Protein AF-A0A367LX26-F1 (afdb_monomer_lite)

Structure (mmCIF, N/CA/C/O backbone):
data_AF-A0A367LX26-F1
#
_entry.id   AF-A0A367LX26-F1
#
loop_
_atom_site.group_PDB
_atom_site.id
_atom_site.type_symbol
_atom_site.label_atom_id
_atom_site.label_alt_id
_atom_site.label_comp_id
_atom_site.label_asym_id
_atom_site.label_entity_id
_atom_site.label_seq_id
_atom_site.pdbx_PDB_ins_code
_atom_site.Cartn_x
_atom_site.Cartn_y
_atom_site.Cartn_z
_atom_site.occupancy
_atom_site.B_iso_or_equiv
_atom_site.auth_seq_id
_atom_site.auth_comp_id
_atom_site.auth_asym_id
_atom_site.auth_atom_id
_atom_site.pdbx_PDB_model_num
ATOM 1 N N . ASP A 1 1 ? -4.554 -6.585 19.953 1.00 86.75 1 ASP A N 1
ATOM 2 C CA . ASP A 1 1 ? -4.383 -7.611 18.907 1.00 86.75 1 ASP A CA 1
ATOM 3 C C . ASP A 1 1 ? -3.885 -6.996 17.617 1.00 86.75 1 ASP A C 1
ATOM 5 O O . ASP A 1 1 ? -4.141 -5.822 17.374 1.00 86.75 1 ASP A O 1
ATOM 9 N N . TYR A 1 2 ? -3.135 -7.759 16.825 1.00 92.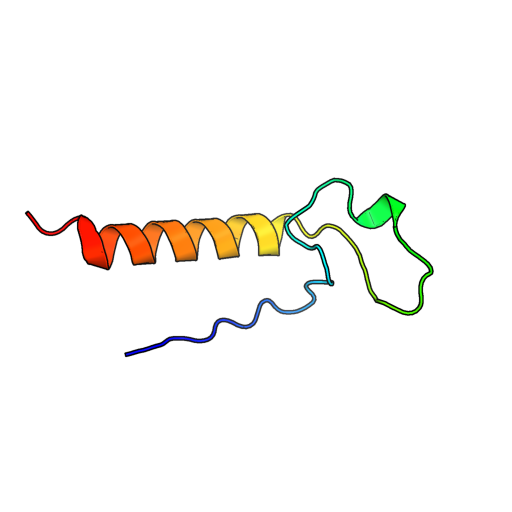12 2 TYR A N 1
ATOM 10 C CA . TYR A 1 2 ? -2.671 -7.346 15.501 1.00 92.12 2 TYR A CA 1
ATOM 11 C C . TYR A 1 2 ? -2.693 -8.541 14.543 1.00 92.12 2 TYR A C 1
ATOM 13 O O . TYR A 1 2 ? -2.591 -9.691 14.971 1.00 92.12 2 TYR A O 1
ATOM 21 N N . ARG A 1 3 ? -2.818 -8.263 13.242 1.00 94.94 3 ARG A N 1
ATOM 22 C CA . ARG A 1 3 ? -2.760 -9.253 12.161 1.00 94.94 3 ARG A CA 1
ATOM 23 C C . ARG A 1 3 ? -1.798 -8.762 11.089 1.00 94.94 3 ARG A C 1
ATOM 25 O O . ARG A 1 3 ? -1.871 -7.605 10.687 1.00 94.94 3 ARG A O 1
ATOM 32 N N . VAL A 1 4 ? -0.940 -9.653 10.608 1.00 96.56 4 VAL A N 1
ATOM 33 C CA . VAL A 1 4 ? -0.106 -9.423 9.424 1.00 96.56 4 VAL A CA 1
ATOM 34 C C . VAL A 1 4 ? -0.696 -10.236 8.279 1.00 96.56 4 VAL A C 1
ATOM 36 O O . VAL A 1 4 ? -0.961 -11.424 8.447 1.00 96.56 4 VAL A O 1
ATOM 39 N N . VAL A 1 5 ? -0.930 -9.591 7.137 1.00 96.38 5 VAL A N 1
ATOM 40 C CA . VAL A 1 5 ? -1.422 -10.237 5.914 1.00 96.38 5 VAL A CA 1
ATOM 41 C C . VAL A 1 5 ? -0.303 -10.188 4.883 1.00 96.38 5 VAL A C 1
ATOM 43 O O . VAL A 1 5 ? 0.188 -9.108 4.561 1.00 96.38 5 VAL A O 1
ATOM 46 N N . ILE A 1 6 ? 0.105 -11.355 4.390 1.00 95.94 6 ILE A N 1
ATOM 47 C CA . ILE A 1 6 ? 1.073 -11.472 3.299 1.00 95.94 6 ILE A CA 1
ATOM 48 C C . ILE A 1 6 ? 0.287 -11.465 1.986 1.00 95.94 6 ILE A C 1
ATOM 50 O O . ILE A 1 6 ? -0.650 -12.244 1.824 1.00 95.94 6 ILE A O 1
ATOM 54 N N . GLN A 1 7 ? 0.629 -10.549 1.080 1.00 95.19 7 GLN A N 1
ATOM 55 C CA . GLN A 1 7 ? 0.086 -10.515 -0.277 1.00 95.19 7 GLN A CA 1
ATOM 56 C C . GLN A 1 7 ? 1.083 -11.234 -1.184 1.00 95.19 7 GLN A C 1
ATOM 58 O O . GLN A 1 7 ? 2.093 -10.6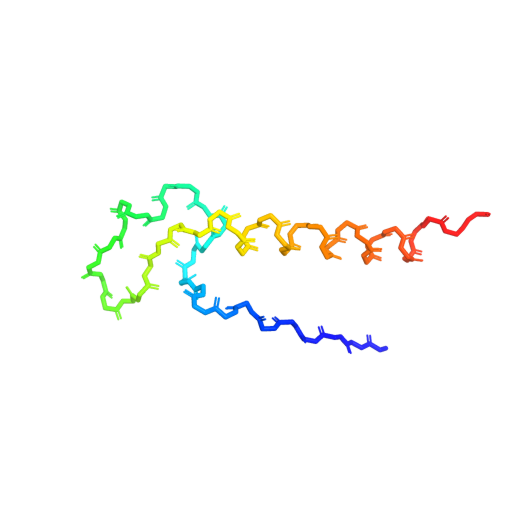45 -1.569 1.00 95.19 7 GLN A O 1
ATOM 63 N N . ASP A 1 8 ? 0.831 -12.512 -1.459 1.00 93.56 8 ASP A N 1
ATOM 64 C CA . ASP A 1 8 ? 1.729 -13.323 -2.284 1.00 93.56 8 ASP A CA 1
ATOM 65 C C . ASP A 1 8 ? 1.937 -12.681 -3.663 1.00 93.56 8 ASP A C 1
ATOM 67 O O . ASP A 1 8 ? 1.005 -12.122 -4.245 1.00 93.56 8 ASP A O 1
ATOM 71 N N . ASP A 1 9 ? 3.184 -12.727 -4.140 1.00 91.31 9 ASP A N 1
ATOM 72 C CA . ASP A 1 9 ? 3.659 -12.179 -5.420 1.00 91.31 9 ASP A CA 1
ATOM 73 C C . ASP A 1 9 ? 3.510 -10.654 -5.615 1.00 91.31 9 ASP A C 1
ATOM 75 O O . ASP A 1 9 ? 3.930 -10.111 -6.643 1.00 91.31 9 ASP A O 1
ATOM 79 N N . ALA A 1 10 ? 2.984 -9.931 -4.621 1.00 95.75 10 ALA A N 1
ATOM 80 C CA . ALA A 1 10 ? 2.826 -8.486 -4.692 1.00 95.75 10 ALA A CA 1
ATOM 81 C C . ALA A 1 10 ? 4.180 -7.760 -4.618 1.00 95.75 10 ALA A C 1
ATOM 83 O O . ALA A 1 10 ? 5.015 -8.002 -3.744 1.00 95.75 10 ALA A O 1
ATOM 84 N N . LYS A 1 11 ? 4.364 -6.800 -5.523 1.00 92.62 11 LYS A N 1
ATOM 85 C CA . LYS A 1 11 ? 5.575 -5.978 -5.641 1.00 92.62 11 LYS A CA 1
ATOM 86 C C . LYS A 1 11 ? 5.525 -4.747 -4.751 1.00 92.62 11 LYS A C 1
ATOM 88 O O . LYS A 1 11 ? 4.462 -4.329 -4.299 1.00 92.62 11 LYS A O 1
ATOM 93 N N . HIS A 1 12 ? 6.663 -4.088 -4.542 1.00 94.88 12 HIS A N 1
ATOM 94 C CA . HIS A 1 12 ? 6.632 -2.762 -3.928 1.00 94.88 12 HIS A CA 1
ATOM 95 C C . HIS A 1 12 ? 5.791 -1.802 -4.786 1.00 94.88 12 HIS A C 1
ATOM 97 O O . HIS A 1 12 ? 5.891 -1.788 -6.010 1.00 94.88 12 HIS A O 1
ATOM 103 N N . GLY A 1 13 ? 4.946 -0.996 -4.142 1.00 95.69 13 GLY A N 1
ATOM 104 C CA . GLY A 1 13 ? 4.029 -0.104 -4.855 1.00 95.69 13 GLY A CA 1
ATOM 105 C C . GLY A 1 13 ? 2.801 -0.794 -5.458 1.00 95.69 13 GLY A C 1
ATOM 106 O O . GLY A 1 13 ? 2.134 -0.169 -6.276 1.00 95.69 13 GLY A O 1
ATOM 107 N N . PHE A 1 14 ? 2.462 -2.021 -5.039 1.00 97.06 14 PHE A N 1
ATOM 108 C CA . PHE A 1 14 ? 1.324 -2.777 -5.576 1.00 97.06 14 PHE A CA 1
ATOM 109 C C . PHE A 1 14 ? -0.025 -2.042 -5.546 1.00 97.06 14 PHE A C 1
ATOM 111 O O . PHE A 1 14 ? -0.894 -2.376 -6.340 1.00 97.06 14 PHE A O 1
ATOM 118 N N . THR A 1 15 ? -0.203 -1.036 -4.684 1.00 97.69 15 THR A N 1
ATOM 119 C CA . THR A 1 15 ? -1.421 -0.208 -4.590 1.00 97.69 15 THR A CA 1
ATOM 120 C C . THR A 1 15 ? -1.432 1.004 -5.527 1.00 97.69 15 THR A C 1
ATOM 122 O O . THR A 1 15 ? -2.423 1.724 -5.579 1.00 97.69 15 THR A O 1
ATOM 125 N N . ASN A 1 16 ? -0.329 1.302 -6.218 1.00 97.56 16 ASN A N 1
ATOM 126 C CA . ASN A 1 16 ? -0.222 2.448 -7.117 1.00 97.56 16 ASN A CA 1
ATOM 127 C C . ASN A 1 16 ? -0.291 1.975 -8.580 1.00 97.56 16 ASN A C 1
ATOM 129 O O . ASN A 1 16 ? 0.666 1.351 -9.041 1.00 97.56 16 ASN A O 1
ATOM 133 N N . PRO A 1 17 ? -1.354 2.312 -9.335 1.00 96.56 17 PRO A N 1
ATOM 134 C CA . PRO A 1 17 ? -1.476 1.967 -10.753 1.00 96.56 17 PRO A CA 1
ATOM 135 C C . PRO A 1 17 ? -0.311 2.438 -11.637 1.00 96.56 17 PRO A C 1
ATOM 137 O O . PRO A 1 17 ? -0.032 1.804 -12.650 1.00 96.56 17 PRO A O 1
ATOM 140 N N . ASP A 1 18 ? 0.398 3.501 -11.239 1.00 96.38 18 ASP A N 1
ATOM 141 C CA . ASP A 1 18 ? 1.537 4.064 -11.977 1.00 96.38 18 ASP A CA 1
ATOM 142 C C . ASP A 1 18 ? 2.903 3.537 -11.484 1.00 96.38 18 ASP A C 1
ATOM 144 O O . ASP A 1 18 ? 3.964 4.029 -11.885 1.00 96.38 18 ASP A O 1
ATOM 148 N N . ALA A 1 19 ? 2.921 2.532 -10.600 1.00 95.69 19 ALA A N 1
ATOM 149 C CA . ALA A 1 19 ? 4.156 1.982 -10.035 1.00 95.69 19 ALA A CA 1
ATOM 150 C C . ALA A 1 19 ? 5.103 1.430 -11.114 1.00 95.69 19 ALA A C 1
ATOM 152 O O . ALA A 1 19 ? 6.318 1.600 -11.014 1.00 95.69 19 ALA A O 1
ATOM 153 N N . ASP A 1 20 ? 4.568 0.842 -12.187 1.00 92.94 20 ASP A N 1
ATOM 154 C CA . ASP A 1 20 ? 5.372 0.280 -13.274 1.00 92.94 20 ASP A CA 1
ATOM 155 C C . ASP A 1 20 ? 6.244 1.314 -14.008 1.00 92.94 20 ASP A C 1
ATOM 157 O O . ASP A 1 20 ? 7.258 0.937 -14.599 1.00 92.94 20 ASP A O 1
ATOM 161 N N . ALA A 1 21 ? 5.906 2.606 -13.935 1.00 92.81 21 ALA A N 1
ATOM 162 C CA . ALA A 1 21 ? 6.719 3.682 -14.505 1.00 92.81 21 ALA A CA 1
ATOM 163 C C . ALA A 1 21 ? 8.051 3.899 -13.759 1.00 92.81 21 ALA A C 1
ATOM 165 O O . ALA A 1 21 ? 8.958 4.534 -14.289 1.00 92.81 21 ALA A O 1
ATOM 166 N N . HI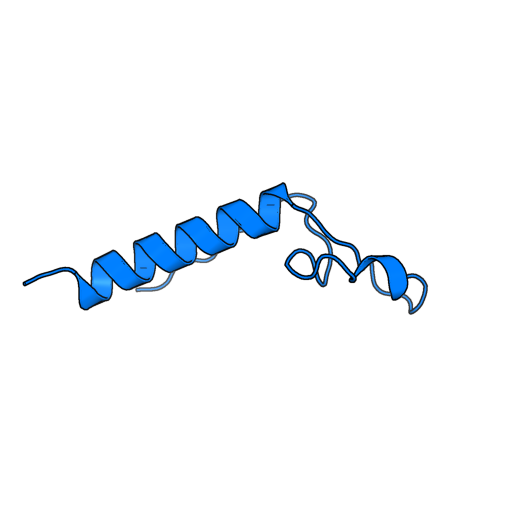S A 1 22 ? 8.185 3.352 -12.548 1.00 88.00 22 HIS A N 1
ATOM 167 C CA . HIS A 1 22 ? 9.333 3.542 -11.658 1.00 88.00 22 HIS A CA 1
ATOM 168 C C . HIS A 1 22 ? 10.223 2.290 -11.564 1.00 88.00 22 HIS A C 1
ATOM 170 O O . HIS A 1 22 ? 10.996 2.123 -10.617 1.00 88.00 22 HIS A O 1
ATOM 176 N N . LYS A 1 23 ? 10.114 1.376 -12.535 1.00 85.50 23 LYS A N 1
ATOM 177 C CA . LYS A 1 23 ? 10.967 0.183 -12.619 1.00 85.50 23 LYS A CA 1
ATOM 178 C C . LYS A 1 23 ? 12.436 0.554 -12.838 1.00 85.50 23 LYS A C 1
ATOM 180 O O . LYS A 1 23 ? 12.750 1.523 -13.518 1.00 85.50 23 LYS A O 1
ATOM 185 N N . GLY A 1 24 ? 13.341 -0.286 -12.331 1.00 78.56 24 GLY A N 1
ATOM 186 C CA . GLY A 1 24 ? 14.773 -0.220 -12.662 1.00 78.56 24 GLY A CA 1
ATOM 187 C C . GLY A 1 24 ? 15.687 0.396 -11.600 1.00 78.56 24 GLY A C 1
ATOM 188 O O . GLY A 1 24 ? 16.891 0.468 -11.820 1.00 78.56 24 GLY A O 1
ATOM 189 N N . HIS A 1 25 ? 15.172 0.766 -10.425 1.00 79.19 25 HIS A N 1
ATOM 190 C CA . HIS A 1 25 ? 15.978 1.313 -9.320 1.00 79.19 25 HIS A CA 1
ATOM 191 C C . HIS A 1 25 ? 16.473 0.254 -8.315 1.00 79.19 25 HIS A C 1
ATOM 193 O O . HIS A 1 25 ? 16.726 0.565 -7.155 1.00 79.19 25 HIS A O 1
ATOM 199 N N . GLY A 1 26 ? 16.591 -1.010 -8.735 1.00 81.69 26 GLY A N 1
ATOM 200 C CA . GLY A 1 26 ? 17.022 -2.117 -7.866 1.00 81.69 26 GLY A CA 1
ATOM 201 C C . GLY A 1 26 ? 15.945 -2.650 -6.911 1.00 81.69 26 GLY A C 1
ATOM 202 O O . GLY A 1 26 ? 16.220 -3.561 -6.137 1.00 81.69 26 GLY A O 1
ATOM 203 N N . LEU A 1 27 ? 14.722 -2.119 -6.988 1.00 84.75 27 LEU A N 1
ATOM 204 C CA . LEU A 1 27 ? 13.543 -2.621 -6.286 1.00 84.75 27 LEU A CA 1
ATOM 205 C C . LEU A 1 27 ? 12.592 -3.293 -7.280 1.00 84.75 27 LEU A C 1
ATOM 207 O O . LEU A 1 27 ? 12.395 -2.787 -8.390 1.00 84.75 27 LEU A O 1
ATOM 211 N N . ASP A 1 28 ? 11.978 -4.403 -6.868 1.00 91.06 28 ASP A N 1
ATOM 212 C CA . ASP A 1 28 ? 10.870 -5.009 -7.608 1.00 91.06 28 ASP A CA 1
ATOM 213 C C . ASP A 1 28 ? 9.599 -4.186 -7.358 1.00 91.06 28 ASP A C 1
ATOM 215 O O . ASP A 1 28 ? 8.876 -4.397 -6.381 1.00 91.06 28 ASP A O 1
ATOM 219 N N . ILE A 1 29 ? 9.407 -3.163 -8.197 1.00 94.56 29 ILE A N 1
ATOM 220 C CA . ILE A 1 29 ? 8.282 -2.225 -8.157 1.00 94.56 29 ILE A CA 1
ATOM 221 C C . ILE A 1 29 ? 7.302 -2.560 -9.280 1.00 94.56 29 ILE A C 1
ATOM 223 O O . ILE A 1 29 ? 7.697 -2.786 -10.429 1.00 94.56 29 ILE A O 1
ATOM 227 N N . GLY A 1 30 ? 6.012 -2.544 -8.968 1.00 95.62 30 GLY A N 1
ATOM 228 C CA . GLY A 1 30 ? 4.962 -2.682 -9.969 1.00 95.62 30 GLY A CA 1
ATOM 229 C C . GLY A 1 30 ? 3.577 -2.687 -9.352 1.00 95.62 30 GLY A C 1
ATOM 230 O O . GLY A 1 30 ? 3.422 -2.971 -8.164 1.00 95.62 30 GLY A O 1
ATOM 231 N N . TYR A 1 31 ? 2.580 -2.371 -10.171 1.00 96.62 31 TYR A N 1
ATOM 232 C CA . TYR A 1 31 ? 1.191 -2.440 -9.754 1.00 96.62 31 TYR A CA 1
ATOM 233 C C . TYR A 1 31 ? 0.719 -3.898 -9.708 1.00 96.62 31 TYR A C 1
ATOM 235 O O . TYR A 1 31 ? 0.982 -4.671 -10.632 1.00 96.62 31 TYR A O 1
ATOM 243 N N . ASP A 1 32 ? -0.030 -4.263 -8.665 1.00 96.81 32 ASP A N 1
ATOM 244 C CA . ASP A 1 32 ? -0.766 -5.525 -8.607 1.00 96.81 32 ASP A CA 1
ATOM 245 C C . ASP A 1 32 ? -2.204 -5.244 -8.175 1.00 96.81 32 ASP A C 1
ATOM 247 O O . ASP A 1 32 ? -2.512 -5.036 -7.000 1.00 96.81 32 ASP A O 1
ATOM 251 N N . ARG A 1 33 ? -3.108 -5.281 -9.158 1.00 96.38 33 ARG A N 1
ATOM 252 C CA . ARG A 1 33 ? -4.540 -5.032 -8.962 1.00 96.38 33 ARG A CA 1
ATOM 253 C C . ARG A 1 33 ? -5.166 -5.957 -7.923 1.00 96.38 33 ARG A C 1
ATOM 255 O O . ARG A 1 33 ? -6.086 -5.550 -7.219 1.00 96.38 33 ARG A O 1
ATOM 262 N N . GLN A 1 34 ? -4.733 -7.211 -7.869 1.00 96.69 34 GLN A N 1
ATOM 263 C CA . GLN A 1 34 ? -5.343 -8.202 -6.999 1.00 96.69 34 GLN A CA 1
ATOM 264 C C . GLN A 1 34 ? -4.951 -7.943 -5.541 1.00 96.69 34 GLN A C 1
ATOM 266 O O . GLN A 1 34 ? -5.815 -7.944 -4.663 1.00 96.69 34 GLN A O 1
ATOM 271 N N . ALA A 1 35 ? -3.667 -7.673 -5.294 1.00 97.56 35 ALA A N 1
ATOM 272 C CA . ALA A 1 35 ? -3.160 -7.303 -3.976 1.00 97.56 35 ALA A CA 1
ATOM 273 C C . ALA A 1 35 ? -3.721 -5.954 -3.500 1.00 97.56 35 ALA A C 1
ATOM 275 O O . ALA A 1 35 ? -4.129 -5.840 -2.345 1.00 97.56 35 ALA A O 1
ATOM 276 N N . ASP A 1 36 ? -3.818 -4.969 -4.397 1.00 98.25 36 ASP A N 1
ATOM 277 C CA . ASP A 1 36 ? -4.459 -3.673 -4.155 1.00 98.25 36 ASP A CA 1
ATOM 278 C C . ASP A 1 36 ? -5.892 -3.859 -3.630 1.00 98.25 36 ASP A C 1
ATOM 280 O O . ASP A 1 36 ? -6.199 -3.525 -2.482 1.00 98.25 36 ASP A O 1
ATOM 284 N N . GLN A 1 37 ? -6.737 -4.542 -4.407 1.00 97.75 37 GLN A N 1
ATOM 285 C CA . GLN A 1 37 ? -8.141 -4.767 -4.058 1.00 97.75 37 GLN A CA 1
ATOM 286 C C . GLN A 1 37 ? -8.320 -5.572 -2.765 1.00 97.75 37 GLN A C 1
ATOM 288 O O . GLN A 1 37 ? -9.175 -5.229 -1.945 1.00 97.75 37 GLN A O 1
ATOM 293 N N . ARG A 1 38 ? -7.523 -6.630 -2.557 1.00 97.50 38 ARG A N 1
ATOM 294 C CA . ARG A 1 38 ? -7.575 -7.425 -1.320 1.00 97.50 38 ARG A CA 1
ATOM 295 C C . ARG A 1 38 ? -7.177 -6.607 -0.101 1.00 97.50 38 ARG A C 1
ATOM 297 O O . ARG A 1 38 ? -7.898 -6.613 0.892 1.00 97.50 38 ARG A O 1
ATOM 304 N N . SER A 1 39 ? -6.052 -5.897 -0.184 1.00 97.94 39 SER A N 1
ATOM 305 C CA . SER A 1 39 ? -5.542 -5.094 0.929 1.00 97.94 39 SER A CA 1
ATOM 306 C C . SER A 1 39 ? -6.520 -3.985 1.322 1.00 97.94 39 SER A C 1
ATOM 308 O O . SER A 1 39 ? -6.726 -3.728 2.509 1.00 97.94 39 SER A O 1
ATOM 310 N N . TRP A 1 40 ? -7.199 -3.392 0.336 1.00 98.12 40 TRP A N 1
ATOM 311 C CA . TRP A 1 40 ? -8.233 -2.398 0.576 1.00 98.12 40 TRP A CA 1
ATOM 312 C C . TRP A 1 40 ? -9.462 -2.999 1.264 1.00 98.12 40 TRP A C 1
ATOM 314 O O . TRP A 1 40 ? -9.957 -2.436 2.241 1.00 98.12 40 TRP A O 1
ATOM 324 N N . ALA A 1 41 ? -9.923 -4.168 0.812 1.00 98.00 41 ALA A N 1
ATOM 325 C CA . ALA A 1 41 ? -11.044 -4.864 1.438 1.00 98.00 41 ALA A CA 1
ATOM 326 C C . ALA A 1 41 ? -10.741 -5.253 2.897 1.00 98.00 41 ALA A C 1
ATOM 328 O O . ALA A 1 41 ? -11.590 -5.070 3.772 1.00 98.00 41 ALA A O 1
ATOM 329 N N . ASP A 1 42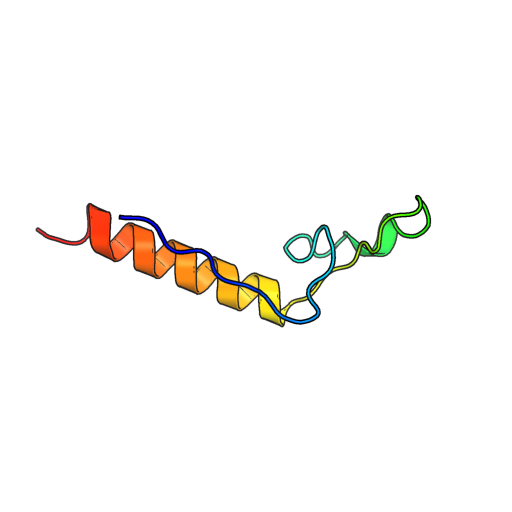 ? -9.523 -5.727 3.178 1.00 97.31 42 ASP A N 1
ATOM 330 C CA . ASP A 1 42 ? -9.068 -6.034 4.537 1.00 97.31 42 ASP A CA 1
ATOM 331 C C . ASP A 1 42 ? -9.062 -4.793 5.438 1.00 97.31 42 ASP A C 1
ATOM 333 O O . ASP A 1 42 ? -9.536 -4.855 6.576 1.00 97.31 42 ASP A O 1
ATOM 337 N N . LEU A 1 43 ? -8.573 -3.654 4.933 1.00 96.94 43 LEU A N 1
ATOM 338 C CA . LEU A 1 43 ? -8.602 -2.388 5.665 1.00 96.94 43 LEU A CA 1
ATOM 339 C C . LEU A 1 43 ? -10.041 -1.956 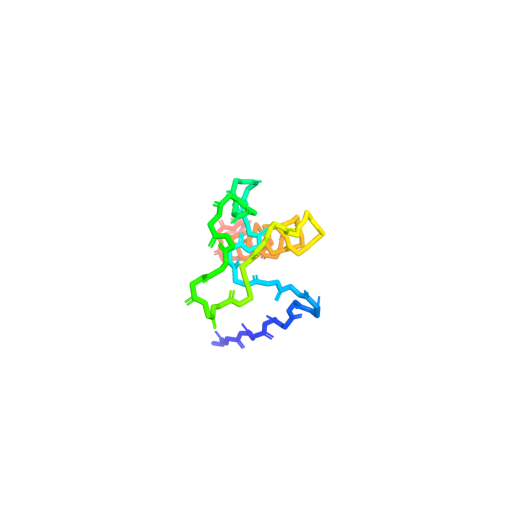5.971 1.00 96.94 43 LEU A C 1
ATOM 341 O O . LEU A 1 43 ? -10.348 -1.591 7.104 1.00 96.94 43 LEU A O 1
ATOM 345 N N . GLN A 1 44 ? -10.937 -2.018 4.984 1.00 97.44 44 GLN A N 1
ATOM 346 C CA . GLN A 1 44 ? -12.345 -1.666 5.171 1.00 97.44 44 GLN A CA 1
ATOM 347 C C . GLN A 1 44 ? -13.024 -2.560 6.216 1.00 97.44 44 GLN A C 1
ATOM 349 O O . GLN A 1 44 ? -13.757 -2.056 7.068 1.00 97.44 44 GLN A O 1
ATOM 354 N N . ALA A 1 45 ? -12.765 -3.870 6.179 1.00 96.25 45 ALA A N 1
ATOM 355 C CA . ALA A 1 45 ? -13.286 -4.813 7.162 1.00 96.25 45 ALA A CA 1
ATOM 356 C C . ALA A 1 45 ? -12.764 -4.507 8.574 1.00 96.25 45 ALA A C 1
ATOM 358 O O . ALA A 1 45 ? -13.554 -4.462 9.514 1.00 96.25 45 ALA A O 1
ATOM 359 N N . PHE A 1 46 ? -11.465 -4.226 8.713 1.00 95.75 46 PHE A N 1
ATOM 360 C CA . PHE A 1 46 ? -10.849 -3.857 9.988 1.00 95.75 46 PHE A CA 1
ATOM 361 C C . PHE A 1 46 ? -11.436 -2.566 10.571 1.00 95.75 46 PHE A C 1
ATOM 363 O O . PHE A 1 46 ? -11.809 -2.520 11.740 1.00 95.75 46 PHE A O 1
ATOM 370 N N . LEU A 1 47 ? -11.584 -1.523 9.751 1.00 95.88 47 LEU A N 1
ATOM 371 C CA . LEU A 1 47 ? -12.178 -0.262 10.197 1.00 95.88 47 LEU A CA 1
ATOM 372 C C . LEU A 1 47 ? -13.651 -0.437 10.585 1.00 95.88 47 LEU A C 1
ATOM 374 O O . LEU A 1 47 ? -14.097 0.149 11.569 1.00 95.88 47 LEU A O 1
ATOM 378 N N . LYS A 1 48 ? -14.407 -1.267 9.857 1.00 95.75 48 LYS A N 1
ATOM 379 C CA . LYS A 1 48 ? -15.790 -1.599 10.220 1.00 95.75 48 LYS A CA 1
ATOM 380 C C . LYS A 1 48 ? -15.868 -2.369 11.538 1.00 95.75 48 LYS A C 1
ATOM 382 O O . LYS A 1 48 ? -16.792 -2.127 12.302 1.00 95.75 48 LYS A O 1
ATOM 387 N N . ASP A 1 49 ? -14.937 -3.275 11.807 1.00 93.94 49 ASP A N 1
ATOM 388 C CA . ASP A 1 49 ? -14.906 -4.017 13.070 1.00 93.94 49 ASP A CA 1
ATOM 389 C C . ASP A 1 49 ? -14.665 -3.087 14.269 1.00 93.94 49 ASP A C 1
ATOM 391 O O . ASP A 1 49 ? -15.383 -3.160 15.265 1.00 93.94 49 ASP A O 1
ATOM 395 N N . ILE A 1 50 ? -13.728 -2.142 14.130 1.00 93.88 50 ILE A N 1
ATOM 396 C CA . ILE A 1 50 ? -13.391 -1.185 15.194 1.00 93.88 50 ILE A CA 1
ATOM 397 C C . ILE A 1 50 ? -14.487 -0.134 15.402 1.00 93.88 50 ILE A C 1
ATOM 399 O O . ILE A 1 50 ? -14.789 0.221 16.539 1.00 93.88 50 ILE A O 1
ATOM 403 N N . PHE A 1 51 ? -15.052 0.410 14.321 1.00 94.81 51 PHE A N 1
ATOM 404 C CA . PHE A 1 51 ? -15.918 1.595 14.387 1.00 94.81 51 PHE A CA 1
ATOM 405 C C . PHE A 1 51 ? -17.397 1.321 14.087 1.00 94.81 51 PHE A C 1
ATOM 407 O O . PHE A 1 51 ? -18.230 2.198 14.286 1.00 94.81 51 PHE A O 1
ATOM 414 N N . GLY A 1 52 ? -17.738 0.142 13.568 1.00 83.00 52 GLY A N 1
ATOM 415 C CA . GLY A 1 52 ? -19.086 -0.206 13.108 1.00 83.00 52 GLY A CA 1
ATOM 416 C C . GLY A 1 52 ? -19.978 -0.864 14.161 1.00 83.00 52 GLY A C 1
ATOM 417 O O . GLY A 1 52 ? -21.098 -1.2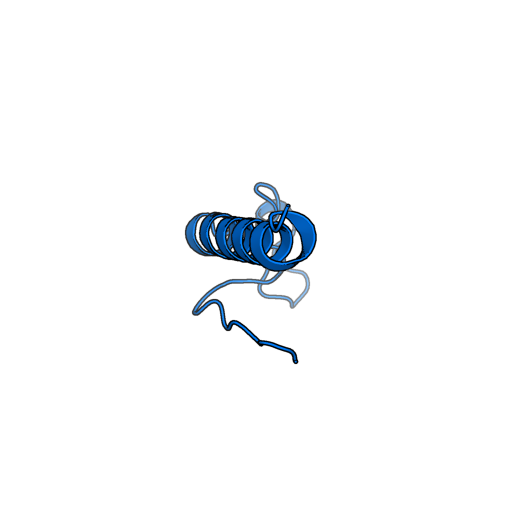48 13.829 1.00 83.00 52 GLY A O 1
ATOM 418 N N . GLN A 1 53 ? -19.502 -1.012 15.398 1.00 63.22 53 GLN A N 1
ATOM 419 C CA . GLN A 1 53 ? -20.311 -1.468 16.527 1.00 63.22 53 GLN A CA 1
ATOM 420 C C . GLN A 1 53 ? -20.979 -0.251 17.178 1.00 63.22 53 GLN A C 1
ATOM 422 O O . GLN A 1 53 ? -20.343 0.495 17.922 1.00 63.22 53 GLN A O 1
ATOM 427 N N . GLY A 1 54 ? -22.252 -0.042 16.844 1.00 55.25 54 GLY A N 1
ATOM 428 C CA . GLY A 1 54 ? -23.180 0.857 17.530 1.00 55.25 54 GLY A CA 1
ATOM 429 C C . GLY A 1 54 ? -24.349 0.067 18.088 1.00 55.25 54 GLY A C 1
ATOM 430 O O . GLY A 1 54 ? -24.762 -0.900 17.407 1.00 55.25 54 GLY A O 1
#

InterPro domains:
  IPR002925 Dienelactone hydrolase [PF01738] (2-50)
  IPR029058 Alpha/Beta hydrolase fold [G3DSA:3.40.50.1820] (1-52)

Organism: Pseudomonas aeruginosa (NCBI:txid287)

pLDDT: mean 92.56, std 8.16, range [55.25, 98.25]

Foldseek 3Di:
DDDDDDDPPQFVQQLPQCQVVVPDPPGRTDHNPVSNVVVVVVVVVVCCVVPVDD

Sequence (54 aa):
DYRVVIQDDAKHGFTNPDADAHKGHGLDIGYDRQADQRSWADLQAFLKDIFGQG

Secondary structure (DSSP, 8-state):
-------TTPPBTTT-TTGGGGTTSSS-B---HHHHHHHHHHHHHHHHHHH---

Radius of gyration: 14.02 Å; chains: 1; bounding box: 40×17×33 Å